Protein AF-A0A667XN47-F1 (afdb_monomer)

Mean predicted aligned error: 13.84 Å

pLDDT: mean 73.99, std 23.42, range [23.05, 98.19]

Foldseek 3Di:
DDDDDDDDDDDDDDPPPPPPPDDQPPQLPDKDWPDFFDKDWDQPPVVRWIKIKGAFTWIWGPPVHDTDIATADKMWIATPPVRDIDIDGGDDDPSDDDPPDD

Radius of gyration: 20.98 Å; Cα contacts (8 Å, |Δi|>4): 144; chains: 1; bounding box: 43×36×62 Å

Sequence (102 aa):
MWEETWGSGAPTHLITSCEPTAPPPLKEQYTKTMFSHLVSVLCLLEHDEEYVFTLPCAYARSILTVPWVELGGKVSINCAKSGYSATVTFHTKPFYGGKVHR

InterPro domains:
  IPR000648 Oxysterol-binding protein [PF01237] (41-99)
  IPR000648 Oxysterol-binding protein [PTHR10972] (42-101)
  IPR037239 Oxysterol-binding protein superfamily [SSF144000] (41-101)

Solvent-accessible surface area (backbone atoms only — not comparable to full-atom values): 6739 Å² total; per-residue (Å²): 137,86,84,88,80,94,77,87,78,88,87,81,95,74,87,76,76,80,69,80,84,70,81,69,59,78,74,70,63,43,66,42,79,75,47,65,86,44,74,48,77,48,74,44,70,96,74,74,38,53,33,44,28,45,51,57,30,31,29,35,33,31,71,91,68,78,65,47,80,46,50,23,47,75,24,48,39,38,24,81,85,82,63,50,71,51,76,49,75,39,75,60,82,68,98,69,90,70,83,81,85,127

Structure (mmCIF, N/CA/C/O backbone):
data_AF-A0A667XN47-F1
#
_entry.id   AF-A0A667XN47-F1
#
loop_
_atom_site.group_PDB
_atom_site.id
_atom_site.type_symbol
_atom_site.label_atom_id
_atom_site.label_alt_id
_atom_site.label_comp_id
_atom_site.label_asym_id
_atom_site.label_entity_id
_atom_site.label_seq_id
_atom_site.pdbx_PDB_ins_code
_atom_site.Cartn_x
_atom_site.Cartn_y
_atom_site.Cartn_z
_atom_site.occupancy
_atom_site.B_iso_or_equiv
_atom_site.auth_seq_id
_atom_site.auth_comp_id
_atom_site.auth_asym_id
_atom_site.auth_atom_id
_atom_site.pdbx_PDB_model_num
ATOM 1 N N . MET A 1 1 ? -8.458 26.037 -16.267 1.00 34.00 1 MET A N 1
ATOM 2 C CA . MET A 1 1 ? -9.819 26.571 -16.414 1.00 34.00 1 MET A CA 1
ATOM 3 C C . MET A 1 1 ? -10.553 25.582 -17.285 1.00 34.00 1 MET A C 1
ATOM 5 O O . MET A 1 1 ? -10.324 25.540 -18.484 1.00 34.00 1 MET A O 1
ATOM 9 N N . TRP A 1 2 ? -11.222 24.641 -16.635 1.00 28.16 2 TRP A N 1
ATOM 10 C CA . TRP A 1 2 ? -12.202 23.788 -17.283 1.00 28.16 2 TRP A CA 1
ATOM 11 C C . TRP A 1 2 ? -13.510 24.579 -17.265 1.00 28.16 2 TRP A C 1
ATOM 13 O O . TRP A 1 2 ? -13.794 25.227 -16.261 1.00 28.16 2 TRP A O 1
ATOM 23 N N . GLU A 1 3 ? -14.265 24.546 -18.353 1.00 23.05 3 GLU A N 1
ATOM 24 C CA . GLU A 1 3 ? -15.706 24.758 -18.298 1.00 23.05 3 GLU A CA 1
ATOM 25 C C . GLU A 1 3 ? -16.381 23.638 -19.084 1.00 23.05 3 GLU A C 1
ATOM 27 O O . GLU A 1 3 ? -15.862 23.125 -20.078 1.00 23.05 3 GLU A O 1
ATOM 32 N N . GLU A 1 4 ? -17.483 23.204 -18.495 1.00 40.50 4 GLU A N 1
ATOM 33 C CA . GLU A 1 4 ? -18.235 21.984 -18.729 1.00 40.50 4 GLU A CA 1
ATOM 34 C C . GLU A 1 4 ? -19.212 22.137 -19.901 1.00 40.50 4 GLU A C 1
ATOM 36 O O . GLU A 1 4 ? -19.611 23.240 -20.261 1.00 40.50 4 GLU A O 1
ATOM 41 N N . THR A 1 5 ? -19.692 21.024 -20.452 1.00 30.75 5 THR A N 1
ATOM 42 C CA . THR A 1 5 ? -21.092 20.579 -20.278 1.00 30.75 5 THR A CA 1
ATOM 43 C C . THR A 1 5 ? -21.353 19.353 -21.152 1.00 30.75 5 THR A C 1
ATOM 45 O O . THR A 1 5 ? -20.983 19.289 -22.321 1.00 30.75 5 THR A O 1
ATOM 48 N N . TRP A 1 6 ? -21.988 18.342 -20.560 1.00 41.03 6 TRP A N 1
ATOM 49 C CA . TRP A 1 6 ? -22.513 17.191 -21.285 1.00 41.03 6 TRP A CA 1
ATOM 50 C C . TRP A 1 6 ? -23.760 17.616 -22.065 1.00 41.03 6 TRP A C 1
ATOM 52 O O . TRP A 1 6 ? -24.709 18.123 -21.473 1.00 41.03 6 TRP A O 1
ATOM 62 N 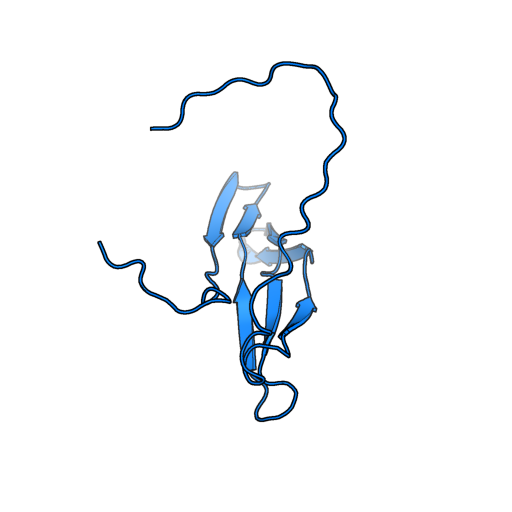N . GLY A 1 7 ? -23.780 17.378 -23.375 1.00 30.20 7 GLY A N 1
ATOM 63 C CA . GLY A 1 7 ? -24.916 17.701 -24.235 1.00 30.20 7 GLY A CA 1
ATOM 64 C C . GLY A 1 7 ? -24.997 16.763 -25.432 1.00 30.20 7 GLY A C 1
ATOM 65 O O . GLY A 1 7 ? -24.346 16.987 -26.440 1.00 30.20 7 GLY A O 1
ATOM 66 N N . SER A 1 8 ? -25.771 15.692 -25.251 1.00 44.28 8 SER A N 1
ATOM 67 C CA . SER A 1 8 ? -26.464 14.847 -26.238 1.00 44.28 8 SER A CA 1
ATOM 68 C C . SER A 1 8 ? -26.191 15.035 -27.742 1.00 44.28 8 SER A C 1
ATOM 70 O O . SER A 1 8 ? -26.474 16.089 -28.304 1.00 44.28 8 SER A O 1
ATOM 72 N N . GLY A 1 9 ? -25.905 13.914 -28.415 1.00 37.88 9 GLY A N 1
ATOM 73 C CA . GLY A 1 9 ? -26.290 13.701 -29.816 1.00 37.88 9 GLY A CA 1
ATOM 74 C C . GLY A 1 9 ? -25.139 13.341 -30.753 1.00 37.88 9 GLY A C 1
ATOM 75 O O . GLY A 1 9 ? -24.412 14.211 -31.213 1.00 37.88 9 GLY A O 1
ATOM 76 N N . ALA A 1 10 ? -25.017 12.051 -31.089 1.00 42.94 10 ALA A N 1
ATOM 77 C CA . ALA A 1 10 ? -24.326 11.586 -32.303 1.00 42.94 10 ALA A CA 1
ATOM 78 C C . ALA A 1 10 ? -24.886 12.333 -33.540 1.00 42.94 10 ALA A C 1
ATOM 80 O O . ALA A 1 10 ? -26.080 12.645 -33.501 1.00 42.94 10 ALA A O 1
ATOM 81 N N . PRO A 1 11 ? -24.138 12.598 -34.640 1.00 53.34 11 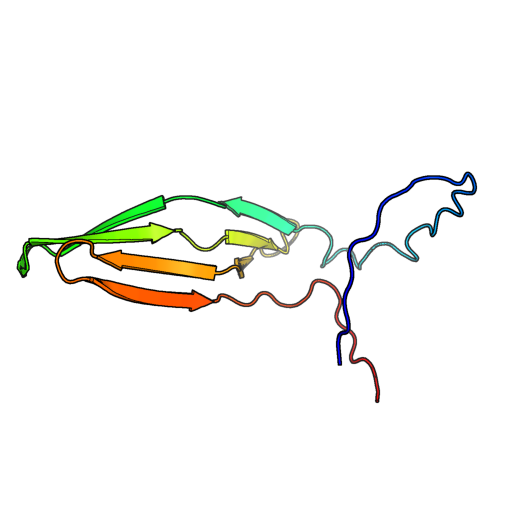PRO A N 1
ATOM 82 C CA . PRO A 1 11 ? -23.276 11.635 -35.354 1.00 53.34 11 PRO A CA 1
ATOM 83 C C . PRO A 1 11 ? -22.006 12.253 -36.005 1.00 53.34 11 PRO A C 1
ATOM 85 O O . PRO A 1 11 ? -21.841 13.464 -36.003 1.00 53.34 11 PRO A O 1
ATOM 88 N N . THR A 1 12 ? -21.119 11.444 -36.609 1.00 38.84 12 THR A N 1
ATOM 89 C CA . THR A 1 12 ? -20.538 11.669 -37.965 1.00 38.84 12 THR A CA 1
ATOM 90 C C . THR A 1 12 ? -19.432 10.662 -38.306 1.00 38.84 12 THR A C 1
ATOM 92 O O . THR A 1 12 ? -18.482 10.446 -37.559 1.00 38.84 12 THR A O 1
ATOM 95 N N . HIS A 1 13 ? -19.563 10.059 -39.489 1.00 48.47 13 HIS A N 1
ATOM 96 C CA . HIS A 1 13 ? -18.480 9.403 -40.211 1.00 48.47 13 HIS A CA 1
ATOM 97 C C . HIS A 1 13 ? -17.379 10.422 -40.540 1.00 48.47 13 HIS A C 1
ATOM 99 O O . HIS A 1 13 ? -17.658 11.405 -41.218 1.00 48.47 13 HIS A O 1
ATOM 105 N N . LEU A 1 14 ? -16.155 10.144 -40.086 1.00 42.06 14 LEU A N 1
ATOM 106 C CA . LEU A 1 14 ? -14.868 10.252 -40.793 1.00 42.06 14 LEU A CA 1
ATOM 107 C C . LEU A 1 14 ? -13.785 9.875 -39.773 1.00 42.06 14 LEU A C 1
ATOM 109 O O . LEU A 1 14 ? -13.278 10.705 -39.023 1.00 42.06 14 LEU A O 1
ATOM 113 N N . ILE A 1 15 ? -13.476 8.579 -39.700 1.00 38.81 15 ILE A N 1
ATOM 114 C CA . ILE A 1 15 ? -12.361 8.074 -38.897 1.00 38.81 15 ILE A CA 1
ATOM 115 C C . ILE A 1 15 ? -11.082 8.433 -39.657 1.00 38.81 15 ILE A C 1
ATOM 117 O O . ILE A 1 15 ? -10.602 7.657 -40.478 1.00 38.81 15 ILE A O 1
ATOM 121 N N . THR A 1 16 ? -10.529 9.618 -39.400 1.00 38.59 16 THR A N 1
ATOM 122 C CA . THR A 1 16 ? -9.085 9.806 -39.555 1.00 38.59 16 THR A CA 1
ATOM 123 C C . THR A 1 16 ? -8.453 9.051 -38.400 1.00 38.59 16 THR A C 1
ATOM 125 O O . THR A 1 16 ? -8.456 9.508 -37.256 1.00 38.59 16 THR A O 1
ATOM 128 N N . SER A 1 17 ? -7.971 7.846 -38.685 1.00 38.06 17 SER A N 1
ATOM 129 C CA . SER A 1 17 ? -7.094 7.117 -37.785 1.00 38.06 17 SER A CA 1
ATOM 130 C C . SER A 1 17 ? -5.833 7.954 -37.580 1.00 38.06 17 SER A C 1
ATOM 132 O O . SER A 1 17 ? -4.953 7.983 -38.439 1.00 38.06 17 SER A O 1
ATOM 134 N N . CYS A 1 18 ? -5.736 8.651 -36.447 1.00 34.94 18 CYS A N 1
ATOM 135 C CA . CYS A 1 18 ? -4.434 9.016 -35.904 1.00 34.94 18 CYS A CA 1
ATOM 136 C C . CYS A 1 18 ? -3.755 7.708 -35.499 1.00 34.94 18 CYS A C 1
ATOM 138 O O . CYS A 1 18 ? -3.945 7.200 -34.395 1.00 34.94 18 CYS A O 1
ATOM 140 N N . GLU A 1 19 ? -3.029 7.123 -36.445 1.00 42.53 19 GLU A N 1
ATOM 141 C CA . GLU A 1 19 ? -2.123 6.019 -36.184 1.00 42.53 19 GLU A CA 1
ATOM 142 C C . GLU A 1 19 ? -1.069 6.508 -35.174 1.00 42.53 19 GLU A C 1
ATOM 144 O O . GLU A 1 19 ? -0.516 7.598 -35.355 1.00 42.53 19 GLU A O 1
ATOM 149 N N . PRO A 1 20 ? -0.823 5.787 -34.067 1.00 43.94 20 PRO A N 1
ATOM 150 C CA . PRO A 1 20 ? 0.106 6.258 -33.056 1.00 43.94 20 PRO A CA 1
ATOM 151 C C . PRO A 1 20 ? 1.527 6.256 -33.625 1.00 43.94 20 PRO A C 1
ATOM 153 O O . PRO A 1 20 ? 2.109 5.212 -33.918 1.00 43.94 20 PRO A O 1
ATOM 156 N N . THR A 1 21 ? 2.076 7.459 -33.782 1.00 49.88 21 THR A N 1
ATOM 157 C CA . THR A 1 21 ? 3.447 7.722 -34.211 1.00 49.88 21 THR A CA 1
ATOM 158 C C . THR A 1 21 ? 4.441 7.045 -33.264 1.00 49.88 21 THR A C 1
ATOM 160 O O . THR A 1 21 ? 4.659 7.507 -32.148 1.00 49.88 21 THR A O 1
ATOM 163 N N . ALA A 1 22 ? 5.069 5.987 -33.778 1.00 47.81 22 ALA A N 1
ATOM 164 C CA . ALA A 1 22 ? 6.179 5.209 -33.228 1.00 47.81 22 ALA A CA 1
ATOM 165 C C . ALA A 1 22 ? 5.887 4.327 -31.986 1.00 47.81 22 ALA A C 1
ATOM 167 O O . ALA A 1 22 ? 5.351 4.792 -30.980 1.00 47.81 22 ALA A O 1
ATOM 168 N N . PRO A 1 23 ? 6.309 3.044 -32.004 1.00 50.97 23 PRO A N 1
ATOM 169 C CA . PRO A 1 23 ? 6.283 2.205 -30.812 1.00 50.97 23 PRO A CA 1
ATOM 170 C C . PRO A 1 23 ? 7.243 2.766 -29.743 1.00 50.97 23 PRO A C 1
ATOM 172 O O . PRO A 1 23 ? 8.354 3.184 -30.087 1.00 50.97 23 PRO A O 1
ATOM 175 N N . PRO A 1 24 ? 6.863 2.760 -28.449 1.00 54.25 24 PRO A N 1
ATOM 176 C CA . PRO A 1 24 ? 7.759 3.175 -27.374 1.00 54.25 24 PRO A CA 1
ATOM 177 C C . PRO A 1 24 ? 9.032 2.306 -27.374 1.00 54.25 24 PRO A C 1
ATOM 179 O O . PRO A 1 24 ? 8.978 1.143 -27.788 1.00 54.25 24 PRO A O 1
ATOM 182 N N . PRO A 1 25 ? 10.190 2.836 -26.936 1.00 57.59 25 PRO A N 1
ATOM 183 C CA . PRO A 1 25 ? 11.456 2.105 -26.968 1.00 57.59 25 PRO A CA 1
ATOM 184 C C . PRO A 1 25 ? 11.324 0.756 -26.247 1.00 57.59 25 PRO A C 1
ATOM 186 O O . PRO A 1 25 ? 10.677 0.671 -25.211 1.00 57.59 25 PRO A O 1
ATOM 189 N N . LEU A 1 26 ? 11.974 -0.300 -26.751 1.00 53.81 26 LEU A N 1
ATOM 190 C CA . LEU A 1 26 ? 11.841 -1.695 -26.273 1.00 53.81 26 LEU A CA 1
ATOM 191 C C . LEU A 1 26 ? 11.987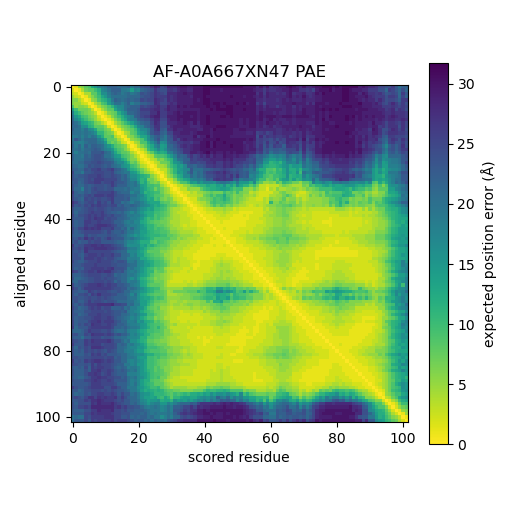 -1.883 -24.744 1.00 53.81 26 LEU A C 1
ATOM 193 O O . LEU A 1 26 ? 11.454 -2.836 -24.182 1.00 53.81 26 LEU A O 1
ATOM 197 N N . LYS A 1 27 ? 12.674 -0.964 -24.049 1.00 50.84 27 LYS A N 1
ATOM 198 C CA . LYS A 1 27 ? 12.811 -0.940 -22.576 1.00 50.84 27 LYS A CA 1
ATOM 199 C C . LYS A 1 27 ? 11.503 -0.598 -21.846 1.00 50.84 27 LYS A C 1
ATOM 201 O O . LYS A 1 27 ? 11.326 -0.939 -20.683 1.00 50.84 27 LYS A O 1
ATOM 206 N N . GLU A 1 28 ? 10.602 0.084 -22.533 1.00 55.47 28 GLU A N 1
ATOM 207 C CA . GLU A 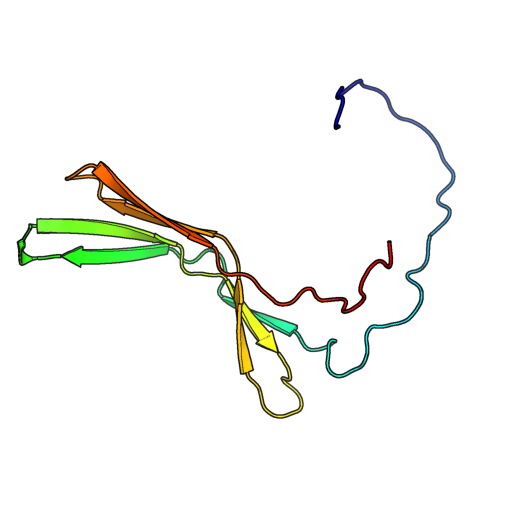1 28 ? 9.342 0.634 -22.044 1.00 55.47 28 GLU A CA 1
ATOM 208 C C . GLU A 1 28 ? 8.141 -0.250 -22.422 1.00 55.47 28 GLU A C 1
ATOM 210 O O . GLU A 1 28 ? 7.075 -0.124 -21.821 1.00 55.47 28 GLU A O 1
ATOM 215 N N . GLN A 1 29 ? 8.332 -1.182 -23.367 1.00 52.09 29 GLN A N 1
ATOM 216 C CA . GLN A 1 29 ? 7.276 -2.023 -23.942 1.00 52.09 29 GLN A CA 1
ATOM 217 C C . GLN A 1 29 ? 6.860 -3.223 -23.093 1.00 52.09 29 GLN A C 1
ATOM 219 O O . GLN A 1 29 ? 5.752 -3.723 -23.261 1.00 52.09 29 GLN A O 1
ATOM 224 N N . TYR A 1 30 ? 7.687 -3.680 -22.156 1.00 61.59 30 TYR A N 1
ATOM 225 C CA . TYR A 1 30 ? 7.360 -4.870 -21.376 1.00 61.59 30 TYR A CA 1
ATOM 226 C C . TYR A 1 30 ? 6.947 -4.498 -19.960 1.00 61.59 30 TYR A C 1
ATOM 228 O O . TYR A 1 30 ? 7.698 -4.690 -19.003 1.00 61.59 30 TYR A O 1
ATOM 236 N N . THR A 1 31 ? 5.744 -3.930 -19.858 1.00 68.69 31 THR A N 1
ATOM 237 C CA . THR A 1 31 ? 5.061 -3.723 -18.580 1.00 68.69 31 THR A CA 1
ATOM 238 C C . THR A 1 31 ? 3.969 -4.767 -18.431 1.00 68.69 31 THR A C 1
ATOM 240 O O . THR A 1 31 ? 3.074 -4.827 -19.270 1.00 68.69 31 THR A O 1
ATOM 243 N N . LYS A 1 32 ? 4.014 -5.582 -17.378 1.00 79.56 32 LYS A N 1
ATOM 244 C CA . LYS A 1 32 ? 2.945 -6.537 -17.062 1.00 79.56 32 LYS A CA 1
ATOM 245 C C . LYS A 1 32 ? 2.380 -6.224 -15.685 1.00 79.56 32 LYS A C 1
ATOM 247 O O . LYS A 1 32 ? 3.119 -6.229 -14.704 1.00 79.56 32 LYS A O 1
ATOM 252 N N . THR A 1 33 ? 1.078 -5.972 -15.599 1.00 79.69 33 THR A N 1
ATOM 253 C CA . THR A 1 33 ? 0.392 -5.876 -14.305 1.00 79.69 33 THR A CA 1
ATOM 254 C C . THR A 1 33 ? 0.462 -7.231 -13.609 1.00 79.69 33 THR A C 1
ATOM 256 O O . THR A 1 33 ? 0.040 -8.242 -14.169 1.00 79.69 33 THR A O 1
ATOM 259 N N . MET A 1 34 ? 1.037 -7.254 -12.409 1.00 81.94 34 MET A N 1
ATOM 260 C CA . MET A 1 34 ? 1.171 -8.464 -11.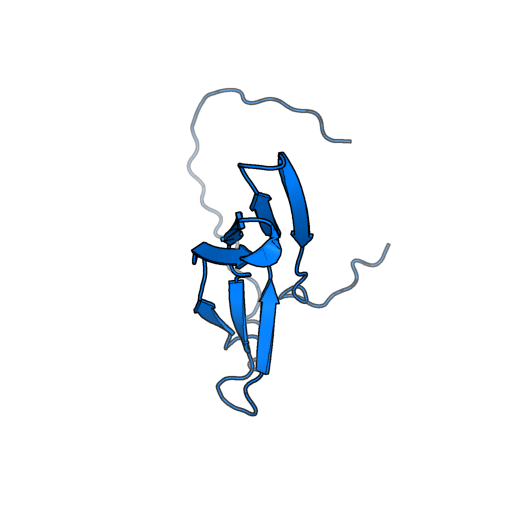596 1.00 81.94 34 MET A CA 1
ATOM 261 C C . MET A 1 34 ? -0.032 -8.656 -10.680 1.00 81.94 34 MET A C 1
ATOM 263 O O . MET A 1 34 ? -0.505 -9.774 -10.517 1.00 81.94 34 MET A O 1
ATOM 267 N N . PHE A 1 35 ? -0.541 -7.566 -10.111 1.00 83.25 35 PHE A N 1
ATOM 268 C CA . PHE A 1 35 ? -1.760 -7.559 -9.313 1.00 83.25 35 PHE A CA 1
ATOM 269 C C . PHE A 1 35 ? -2.421 -6.184 -9.376 1.00 83.25 35 PHE A C 1
ATOM 271 O O . PHE A 1 35 ? -1.744 -5.156 -9.453 1.00 83.25 35 PHE A O 1
ATOM 278 N N . SER A 1 36 ? -3.751 -6.176 -9.367 1.00 85.19 36 SER A N 1
ATOM 279 C CA . SER A 1 36 ? -4.585 -4.978 -9.278 1.00 85.19 36 SER A CA 1
ATOM 280 C C . SER A 1 36 ? -5.894 -5.329 -8.568 1.00 85.19 36 SER A C 1
ATOM 282 O O . SER A 1 36 ? -6.343 -6.472 -8.636 1.00 85.19 36 SER A O 1
ATOM 284 N N . HIS A 1 37 ? -6.493 -4.351 -7.881 1.00 82.38 37 HIS A N 1
ATOM 285 C CA . HIS A 1 37 ? -7.815 -4.469 -7.238 1.00 82.38 37 HIS A CA 1
ATOM 286 C C . HIS A 1 37 ? -7.935 -5.527 -6.128 1.00 82.38 37 HIS A C 1
ATOM 288 O O . HIS A 1 37 ? -9.041 -5.923 -5.767 1.00 82.38 37 HIS A O 1
ATOM 294 N N . LEU A 1 38 ? -6.816 -5.980 -5.561 1.00 92.44 38 LEU A N 1
ATOM 295 C CA . LEU A 1 38 ? -6.846 -6.861 -4.398 1.00 92.44 38 LEU A CA 1
ATOM 296 C C . LEU A 1 38 ? -7.255 -6.072 -3.155 1.00 92.44 38 LEU A C 1
ATOM 298 O O . LEU A 1 38 ? -6.817 -4.938 -2.965 1.00 92.44 38 LEU A O 1
ATOM 302 N N . VAL A 1 39 ? -8.063 -6.699 -2.306 1.00 95.69 39 VAL A N 1
ATOM 303 C CA . VAL A 1 39 ? -8.459 -6.178 -0.995 1.00 95.69 39 VAL A CA 1
ATOM 304 C C . VAL A 1 39 ? -7.809 -7.039 0.078 1.00 95.69 39 VAL A C 1
ATOM 306 O O . VAL A 1 39 ? -7.740 -8.261 -0.052 1.00 95.69 39 VAL A O 1
ATOM 309 N N . SER A 1 40 ? -7.325 -6.395 1.129 1.00 96.00 40 SER A N 1
ATOM 310 C CA . SER A 1 40 ? -6.689 -7.021 2.280 1.00 96.00 40 SER A CA 1
ATOM 311 C C . SER A 1 40 ? -7.240 -6.454 3.580 1.00 96.00 40 SER A C 1
ATOM 313 O O . SER A 1 40 ? -7.761 -5.338 3.625 1.00 96.00 40 SER A O 1
ATOM 315 N N . VAL A 1 41 ? -7.093 -7.246 4.638 1.00 97.12 41 VAL A N 1
ATOM 316 C CA . VAL A 1 41 ? -7.566 -6.938 5.984 1.00 97.12 41 VAL A CA 1
ATOM 317 C C . VAL A 1 41 ? -6.399 -7.078 6.957 1.00 97.12 41 VAL A C 1
ATOM 319 O O . VAL A 1 41 ? -5.687 -8.083 6.926 1.00 97.12 41 VAL A O 1
AT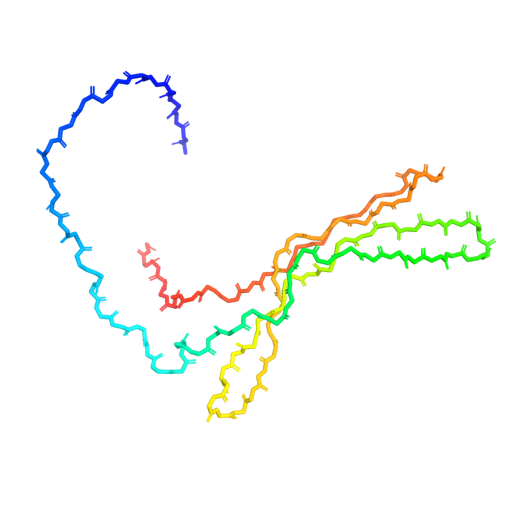OM 322 N N . LEU A 1 42 ? -6.188 -6.069 7.802 1.00 97.00 42 LEU A N 1
ATOM 323 C CA . LEU A 1 42 ? -5.219 -6.086 8.898 1.00 97.00 42 LEU A CA 1
ATOM 324 C C . LEU A 1 42 ? -5.962 -5.987 10.230 1.00 97.00 42 LEU A C 1
ATOM 326 O O . LEU A 1 42 ? -6.640 -4.994 10.487 1.00 97.00 42 LEU A O 1
ATOM 330 N N . CYS A 1 43 ? -5.783 -6.987 11.089 1.00 97.50 43 CYS A N 1
ATOM 331 C CA . CYS A 1 43 ? -6.365 -7.003 12.427 1.00 97.50 43 CYS A CA 1
ATOM 332 C C . CYS A 1 43 ? -5.346 -6.491 13.450 1.00 97.50 43 CYS A C 1
ATOM 334 O O . CYS A 1 43 ? -4.308 -7.120 13.674 1.00 97.50 43 CYS A O 1
ATOM 336 N N . LEU A 1 44 ? -5.653 -5.369 14.097 1.00 96.94 44 LEU A N 1
ATOM 337 C CA . LEU A 1 44 ? -4.875 -4.819 15.201 1.00 96.94 44 LEU A CA 1
ATOM 338 C C . LEU A 1 44 ? -5.482 -5.298 16.524 1.00 96.94 44 LEU A C 1
ATOM 340 O O . LEU A 1 44 ? -6.343 -4.647 17.113 1.00 96.94 44 LEU A O 1
ATOM 344 N N . LEU A 1 45 ? -5.027 -6.469 16.972 1.00 97.19 45 LEU A N 1
ATOM 345 C CA . LEU A 1 45 ? -5.640 -7.211 18.080 1.00 97.19 45 LEU A CA 1
ATOM 346 C C . LEU A 1 45 ? -5.650 -6.448 19.411 1.00 97.19 45 LEU A C 1
ATOM 348 O O . LEU A 1 45 ? -6.601 -6.576 20.170 1.00 97.19 45 LEU A O 1
ATOM 352 N N . GLU A 1 46 ? -4.633 -5.628 19.681 1.00 97.44 46 GLU A N 1
ATOM 353 C CA . GLU A 1 46 ? -4.531 -4.845 20.923 1.00 97.44 46 GLU A CA 1
ATOM 354 C C . GLU A 1 46 ? -5.703 -3.868 21.112 1.00 97.44 46 GLU A C 1
ATOM 356 O O . GLU A 1 46 ? -6.140 -3.631 22.235 1.00 97.44 46 GLU A O 1
ATOM 361 N N . HIS A 1 47 ? -6.249 -3.352 20.009 1.00 95.94 47 HIS A N 1
ATOM 362 C CA . HIS A 1 47 ? -7.378 -2.420 20.009 1.00 95.94 47 HIS A CA 1
ATOM 363 C C . HIS A 1 47 ? -8.671 -3.073 19.503 1.00 95.94 47 HIS A C 1
ATOM 365 O O . HIS A 1 47 ? -9.717 -2.418 19.432 1.00 95.94 47 HIS A O 1
ATOM 371 N N . ASP A 1 48 ? -8.613 -4.366 19.160 1.00 96.88 48 ASP A N 1
ATOM 372 C CA . ASP A 1 48 ? -9.700 -5.095 18.508 1.00 96.88 48 ASP A CA 1
ATOM 373 C C . ASP A 1 48 ? -10.222 -4.306 17.284 1.00 96.88 48 ASP A C 1
ATOM 375 O O . ASP A 1 48 ? -11.411 -4.037 17.130 1.00 96.88 48 ASP A O 1
ATOM 379 N N . GLU A 1 49 ? -9.291 -3.814 16.461 1.00 98.00 49 GLU A N 1
ATOM 380 C CA . GLU A 1 49 ? -9.588 -3.034 15.258 1.00 98.00 49 GLU A CA 1
ATOM 381 C C . GLU A 1 49 ? -9.309 -3.837 13.991 1.00 98.00 49 GLU A C 1
ATOM 383 O O . GLU A 1 49 ? -8.343 -4.598 13.909 1.00 98.00 49 GLU A O 1
ATOM 388 N N . GLU A 1 50 ? -10.128 -3.601 12.970 1.00 98.12 50 GLU A N 1
ATOM 389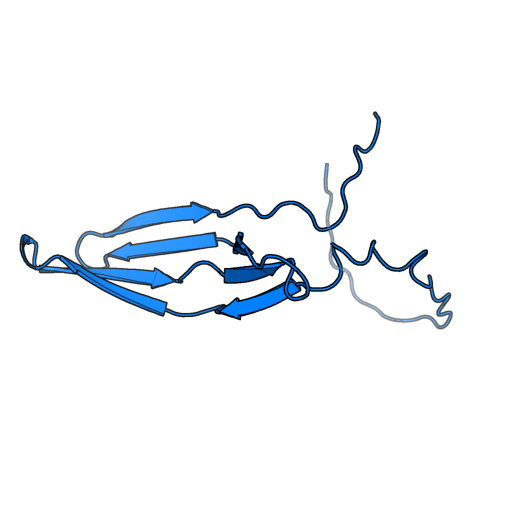 C CA . GLU A 1 50 ? -9.969 -4.182 11.644 1.00 98.12 50 GLU A CA 1
ATOM 390 C C . GLU A 1 50 ? -9.801 -3.070 10.610 1.00 98.12 50 GLU A C 1
ATOM 392 O O . GLU A 1 50 ? -10.654 -2.188 10.481 1.00 98.12 50 GLU A O 1
ATOM 397 N N . TYR A 1 51 ? -8.700 -3.130 9.864 1.00 98.19 51 TYR A N 1
ATOM 398 C CA . TYR A 1 51 ? -8.383 -2.194 8.796 1.00 98.19 51 TYR A CA 1
ATOM 399 C C . TYR A 1 51 ? -8.536 -2.875 7.443 1.00 98.19 51 TYR A C 1
ATOM 401 O O . TYR A 1 51 ? -7.766 -3.775 7.102 1.00 98.19 51 TYR A O 1
ATOM 409 N N . VAL A 1 52 ? -9.494 -2.403 6.651 1.00 97.62 52 VAL A N 1
ATOM 410 C CA . VAL A 1 52 ? -9.710 -2.847 5.271 1.00 97.62 52 VAL A CA 1
ATOM 411 C C . VAL A 1 52 ? -8.989 -1.891 4.334 1.00 97.62 52 VAL A C 1
ATOM 413 O O . VAL A 1 52 ? -9.148 -0.671 4.434 1.00 97.62 52 VAL A O 1
ATOM 416 N N . PHE A 1 53 ? -8.193 -2.434 3.417 1.00 96.38 53 PHE A N 1
ATOM 417 C CA . PHE A 1 53 ? -7.489 -1.632 2.425 1.00 96.38 53 PHE A CA 1
ATOM 418 C C . PHE A 1 53 ? -7.300 -2.358 1.102 1.00 96.38 53 PHE A C 1
ATOM 420 O O . PHE A 1 53 ? -7.227 -3.582 1.037 1.00 96.38 53 PHE A O 1
ATOM 427 N N . THR A 1 54 ? -7.211 -1.587 0.023 1.00 93.19 54 THR A N 1
ATOM 428 C CA . THR A 1 54 ? -6.830 -2.105 -1.295 1.00 93.19 54 THR A CA 1
ATOM 429 C C . THR A 1 54 ? -5.313 -2.192 -1.411 1.00 93.19 54 THR A C 1
ATOM 431 O O . THR A 1 54 ? -4.613 -1.288 -0.962 1.00 93.19 54 THR A O 1
ATOM 434 N N . LEU A 1 55 ? -4.780 -3.205 -2.086 1.00 94.00 55 LEU A N 1
ATOM 435 C CA . LEU A 1 55 ? -3.361 -3.221 -2.438 1.00 94.00 55 LEU A CA 1
ATOM 436 C C . LEU A 1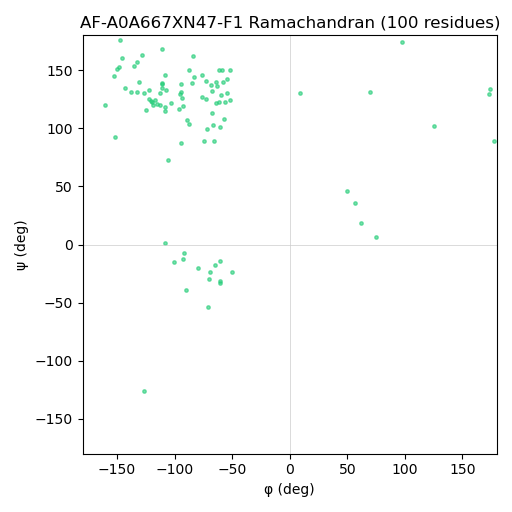 55 ? -3.090 -2.273 -3.616 1.00 94.00 55 LEU A C 1
ATOM 438 O O . LEU A 1 55 ? -3.934 -2.151 -4.511 1.00 94.00 55 LEU A O 1
ATOM 442 N N . PRO A 1 56 ? -1.918 -1.613 -3.657 1.00 93.94 56 PRO A N 1
ATOM 443 C CA . PRO A 1 56 ? -1.531 -0.836 -4.826 1.00 93.94 56 PRO A CA 1
ATOM 444 C C . PRO A 1 56 ? -1.417 -1.751 -6.048 1.00 93.94 56 PRO A C 1
ATOM 446 O O . PRO A 1 56 ? -1.071 -2.928 -5.931 1.00 93.94 56 PRO A O 1
ATOM 449 N N . CYS A 1 57 ? -1.669 -1.213 -7.238 1.00 92.56 57 CYS A N 1
ATOM 450 C CA . CYS A 1 57 ? -1.394 -1.943 -8.467 1.00 92.56 57 CYS A CA 1
ATOM 451 C C . CYS A 1 57 ? 0.119 -2.106 -8.616 1.00 92.56 57 CYS A C 1
ATOM 453 O O . CYS A 1 57 ? 0.853 -1.123 -8.512 1.00 92.56 57 CYS A O 1
ATOM 455 N N . ALA A 1 58 ? 0.584 -3.316 -8.907 1.00 91.25 58 ALA A N 1
ATOM 456 C CA . ALA A 1 58 ? 1.994 -3.553 -9.186 1.00 91.25 58 ALA A CA 1
ATOM 457 C C . ALA A 1 58 ? 2.223 -3.902 -10.646 1.00 91.25 58 ALA A C 1
ATOM 459 O O . ALA A 1 58 ? 1.547 -4.758 -11.226 1.00 91.25 58 ALA A O 1
ATOM 460 N N . TYR A 1 59 ? 3.236 -3.270 -11.216 1.00 88.56 59 TYR A N 1
ATOM 461 C CA . TYR A 1 59 ? 3.639 -3.419 -12.599 1.00 88.56 59 TYR A CA 1
ATOM 462 C C . TYR A 1 59 ? 5.069 -3.952 -12.637 1.00 88.56 59 TYR A C 1
ATOM 464 O O . TYR A 1 59 ? 5.990 -3.322 -1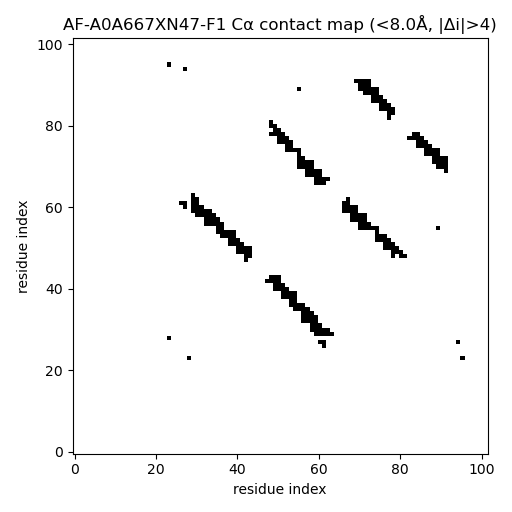2.121 1.00 88.56 59 TYR A O 1
ATOM 472 N N . ALA A 1 60 ? 5.268 -5.117 -13.248 1.00 87.50 60 ALA A N 1
ATOM 473 C CA . ALA A 1 60 ? 6.600 -5.583 -13.602 1.00 87.50 60 ALA A CA 1
ATOM 474 C C . ALA A 1 60 ? 7.066 -4.813 -14.834 1.00 87.50 60 ALA A C 1
ATOM 476 O O . ALA A 1 60 ? 6.359 -4.807 -15.842 1.00 87.50 60 ALA A O 1
ATOM 477 N N . ARG A 1 61 ? 8.241 -4.193 -14.773 1.00 84.56 61 ARG A N 1
ATOM 478 C CA . ARG A 1 61 ? 8.912 -3.597 -15.939 1.00 84.56 61 ARG A CA 1
ATOM 479 C C . ARG A 1 61 ? 10.152 -4.422 -16.262 1.00 84.56 61 ARG A C 1
ATOM 481 O O . ARG A 1 61 ? 10.587 -5.232 -15.444 1.00 84.56 61 ARG A O 1
ATOM 488 N N . SER A 1 62 ? 10.747 -4.179 -17.428 1.00 81.00 62 SER A N 1
ATOM 489 C CA . SER A 1 62 ? 12.032 -4.783 -17.801 1.00 81.00 62 SER A CA 1
ATOM 490 C C . SER A 1 62 ? 12.013 -6.320 -17.753 1.00 81.00 62 SER A C 1
ATOM 492 O O . SER A 1 62 ? 13.010 -6.942 -17.402 1.00 81.00 62 SER A O 1
ATOM 494 N N . ILE A 1 63 ? 10.885 -6.955 -18.121 1.00 71.88 63 ILE A N 1
ATOM 495 C CA . ILE A 1 63 ? 10.711 -8.419 -17.983 1.00 71.88 63 ILE A CA 1
ATOM 496 C C . ILE A 1 63 ? 11.665 -9.240 -18.866 1.00 71.88 63 ILE A C 1
ATOM 498 O O . ILE A 1 63 ? 11.833 -10.431 -18.637 1.00 71.88 63 ILE A O 1
ATOM 502 N N . LEU A 1 64 ? 12.257 -8.616 -19.887 1.00 77.25 64 LEU A N 1
ATOM 503 C CA . LEU A 1 64 ? 13.264 -9.233 -20.754 1.00 77.25 64 LEU A CA 1
ATOM 504 C C . LEU A 1 64 ? 14.703 -9.005 -20.265 1.00 77.25 64 LEU A C 1
ATOM 506 O O . LEU A 1 64 ? 15.636 -9.537 -20.859 1.00 77.25 64 LEU A O 1
ATOM 510 N N . THR A 1 65 ? 14.903 -8.178 -19.236 1.00 79.81 65 THR A N 1
ATOM 511 C CA . THR A 1 65 ? 16.222 -7.853 -18.680 1.00 79.81 65 THR A CA 1
ATOM 512 C C . THR A 1 65 ? 16.225 -8.104 -17.170 1.00 79.81 65 THR A C 1
ATOM 514 O O . THR A 1 65 ? 15.914 -9.212 -16.746 1.00 79.81 65 THR A O 1
ATOM 517 N N . VAL A 1 66 ? 16.597 -7.118 -16.348 1.00 83.31 66 VAL A N 1
ATOM 518 C CA . VAL A 1 66 ? 16.503 -7.214 -14.888 1.00 83.31 66 VAL A CA 1
ATOM 519 C C . VAL A 1 66 ? 15.113 -6.718 -14.492 1.00 83.31 66 VAL A C 1
ATOM 521 O O . VAL A 1 66 ? 14.866 -5.511 -14.594 1.00 83.31 66 VAL A O 1
ATOM 524 N N . PRO A 1 67 ? 14.192 -7.608 -14.081 1.00 84.31 67 PRO A N 1
ATOM 525 C CA . PRO A 1 67 ? 12.838 -7.201 -13.755 1.00 84.31 67 PRO A CA 1
ATOM 526 C C . PRO A 1 67 ? 12.836 -6.349 -12.484 1.00 84.31 67 PRO A C 1
ATOM 528 O O . PRO A 1 67 ? 13.489 -6.684 -11.495 1.00 84.31 67 PRO A O 1
ATOM 531 N N . TRP A 1 68 ? 12.062 -5.267 -12.494 1.00 84.38 68 TRP A N 1
ATOM 532 C CA . TRP A 1 68 ? 11.752 -4.501 -11.286 1.00 84.38 68 TRP A CA 1
ATOM 533 C C . TRP A 1 68 ? 10.246 -4.302 -11.143 1.00 84.38 68 TRP A C 1
ATOM 535 O O . TRP A 1 68 ? 9.491 -4.461 -12.109 1.00 84.38 68 TRP A O 1
ATOM 545 N N . VAL A 1 69 ? 9.812 -3.932 -9.938 1.00 89.75 69 VAL A N 1
ATOM 546 C CA . VAL A 1 69 ? 8.407 -3.668 -9.622 1.00 89.75 69 VAL A CA 1
ATOM 547 C C . VAL A 1 69 ? 8.188 -2.179 -9.444 1.00 89.75 69 VAL A C 1
ATOM 549 O O . VAL A 1 69 ? 8.925 -1.508 -8.728 1.00 89.75 69 VAL A O 1
ATOM 552 N N . GLU A 1 70 ? 7.136 -1.685 -10.073 1.00 91.31 70 GLU A N 1
ATOM 553 C CA . GLU A 1 70 ? 6.658 -0.324 -9.934 1.00 91.31 70 GLU A CA 1
ATOM 554 C C . GLU A 1 70 ? 5.246 -0.358 -9.342 1.00 91.31 70 GLU A C 1
ATOM 556 O O . GLU A 1 70 ? 4.369 -1.051 -9.863 1.00 91.31 70 GLU A O 1
ATOM 561 N N . LEU A 1 71 ? 5.035 0.340 -8.225 1.00 92.94 71 LEU A N 1
ATOM 562 C CA . LEU A 1 71 ? 3.734 0.426 -7.562 1.00 92.94 71 LEU A CA 1
ATOM 563 C C . LEU A 1 71 ? 2.997 1.680 -8.022 1.00 92.94 71 LEU A C 1
ATOM 565 O O . LEU A 1 71 ? 3.589 2.753 -8.125 1.00 92.94 71 LEU A O 1
ATOM 569 N N . GLY A 1 72 ? 1.698 1.547 -8.264 1.00 92.25 72 GLY A N 1
ATOM 570 C CA . GLY A 1 72 ? 0.855 2.629 -8.746 1.00 92.25 72 GLY A CA 1
ATOM 571 C C . GLY A 1 72 ? -0.567 2.578 -8.207 1.00 92.25 72 GLY A C 1
ATOM 572 O O . GLY A 1 72 ? -1.064 1.532 -7.794 1.00 92.25 72 GLY A O 1
ATOM 573 N N . GLY A 1 73 ? -1.243 3.719 -8.279 1.00 92.19 73 GLY A N 1
ATOM 574 C CA . GLY A 1 73 ? -2.656 3.847 -7.939 1.00 92.19 73 GLY A CA 1
ATOM 575 C C . GLY A 1 73 ? -2.903 4.355 -6.521 1.00 92.19 73 GLY A C 1
ATOM 576 O O . GLY A 1 73 ? -1.984 4.567 -5.730 1.00 92.19 73 GLY A O 1
ATOM 577 N N . LYS A 1 74 ? -4.179 4.599 -6.223 1.00 93.81 74 LYS A N 1
ATOM 578 C CA . LYS A 1 74 ? -4.642 5.095 -4.927 1.00 93.81 74 LYS A CA 1
ATOM 579 C C . LYS A 1 74 ? -5.068 3.923 -4.050 1.00 93.81 74 LYS A C 1
ATOM 581 O O . LYS A 1 74 ? -5.854 3.086 -4.480 1.00 93.81 74 LYS A O 1
ATOM 586 N N . VAL A 1 75 ? -4.577 3.918 -2.820 1.00 95.81 75 VAL A N 1
ATOM 587 C CA . VAL A 1 75 ? -4.929 2.977 -1.762 1.00 95.81 75 VAL A CA 1
ATOM 588 C C . VAL A 1 75 ? -5.665 3.730 -0.666 1.00 95.81 75 VAL A C 1
ATOM 590 O O . VAL A 1 75 ? -5.190 4.764 -0.195 1.00 95.81 75 VAL A O 1
ATOM 593 N N . SER A 1 76 ? -6.813 3.204 -0.254 1.00 95.75 76 SER A N 1
ATOM 594 C CA . SER A 1 76 ? -7.554 3.683 0.914 1.00 95.75 76 SER A CA 1
ATOM 595 C C . SER A 1 76 ? -7.490 2.637 2.018 1.00 95.75 76 SER A C 1
ATOM 597 O O . SER A 1 76 ? -7.574 1.446 1.729 1.00 95.75 76 SER A O 1
ATOM 599 N N . ILE A 1 77 ? -7.283 3.096 3.251 1.00 97.56 77 ILE A N 1
ATOM 600 C CA . ILE A 1 77 ? -7.200 2.281 4.464 1.00 97.56 77 ILE A CA 1
ATOM 601 C C . ILE A 1 77 ? -8.269 2.790 5.415 1.00 97.56 77 ILE A C 1
ATOM 603 O O . ILE A 1 77 ? -8.283 3.980 5.728 1.00 97.56 77 ILE A O 1
ATOM 607 N N . ASN A 1 78 ? -9.146 1.903 5.871 1.00 98.00 78 ASN A N 1
ATOM 608 C CA . ASN A 1 78 ? -10.331 2.281 6.627 1.00 98.00 78 ASN A CA 1
ATOM 609 C C . ASN A 1 78 ? -10.545 1.323 7.801 1.00 98.00 78 ASN A C 1
ATOM 611 O O . ASN A 1 78 ? -10.566 0.110 7.604 1.00 98.00 78 ASN A O 1
ATOM 615 N N . CYS A 1 79 ? -10.764 1.873 8.995 1.00 97.56 79 CYS A N 1
ATOM 616 C CA . CYS A 1 79 ? -11.246 1.137 10.161 1.00 97.56 79 CYS A CA 1
ATOM 617 C C . CYS A 1 79 ? -12.693 1.536 10.455 1.00 97.56 79 CYS A C 1
ATOM 619 O O . CYS A 1 79 ? -12.976 2.696 10.753 1.00 97.56 79 CYS A O 1
ATOM 621 N N . ALA A 1 80 ? -13.620 0.579 10.386 1.00 96.56 80 ALA A N 1
ATOM 622 C CA . ALA A 1 80 ? -15.036 0.845 10.650 1.00 96.56 80 ALA A CA 1
ATOM 623 C C . ALA A 1 80 ? -15.318 1.136 12.135 1.00 96.56 80 ALA A C 1
ATOM 625 O O . ALA A 1 80 ? -16.242 1.883 12.447 1.00 96.56 80 ALA A O 1
ATOM 626 N N . LYS A 1 81 ? -14.515 0.565 13.043 1.00 97.06 81 LYS A N 1
ATOM 627 C CA . LYS A 1 81 ? -14.701 0.674 14.495 1.00 97.06 81 LYS A CA 1
ATOM 628 C C . LYS A 1 81 ? -14.378 2.071 15.022 1.00 97.06 81 LYS A C 1
ATOM 630 O O . LYS A 1 81 ? -15.208 2.674 15.694 1.00 97.06 81 LYS A O 1
ATOM 635 N N . SER A 1 82 ? -13.185 2.582 14.723 1.00 96.56 82 SER A N 1
ATOM 636 C CA . SER A 1 82 ? -12.737 3.909 15.171 1.00 96.56 82 SER A CA 1
ATOM 637 C C . SER A 1 82 ? -13.019 5.021 14.165 1.00 96.56 82 SER A C 1
ATOM 639 O O . SER A 1 82 ? -12.899 6.198 14.498 1.00 96.56 82 SER A O 1
ATOM 641 N N . GLY A 1 83 ? -13.393 4.678 12.929 1.00 96.75 83 GLY A N 1
ATOM 642 C CA . GLY A 1 83 ? -13.585 5.646 11.849 1.00 96.75 83 GLY A CA 1
ATOM 643 C C . GLY A 1 83 ? -12.275 6.191 11.275 1.00 96.75 83 GLY A C 1
ATOM 644 O O . GLY A 1 83 ? -12.309 7.093 10.435 1.00 96.75 83 GLY A O 1
ATOM 645 N N . TYR A 1 84 ? -11.120 5.665 11.696 1.00 97.62 84 TYR A N 1
ATOM 646 C CA . TYR A 1 84 ? -9.836 6.078 11.145 1.00 97.62 84 TYR A CA 1
ATOM 647 C C . TYR A 1 84 ? -9.743 5.746 9.662 1.00 97.62 84 TYR A C 1
ATOM 649 O O . TYR A 1 84 ? -10.121 4.667 9.199 1.00 97.62 84 TYR A O 1
ATOM 657 N N . SER A 1 85 ? -9.230 6.714 8.912 1.00 96.94 85 SER A N 1
ATOM 658 C CA . SER A 1 85 ? -9.119 6.636 7.468 1.00 96.94 85 SER A CA 1
ATOM 659 C C . SER A 1 85 ? -7.827 7.291 7.018 1.00 96.94 85 SER A C 1
ATOM 661 O O . SER A 1 85 ? -7.480 8.386 7.464 1.00 96.94 85 SER A O 1
ATOM 663 N N . ALA A 1 86 ? -7.122 6.619 6.119 1.00 96.69 86 ALA A N 1
ATOM 664 C CA . ALA A 1 86 ? -5.934 7.139 5.469 1.00 96.69 86 ALA A CA 1
ATOM 665 C C . ALA A 1 86 ? -5.990 6.845 3.970 1.00 96.69 86 ALA A C 1
ATOM 667 O O . ALA A 1 86 ? -6.630 5.902 3.505 1.00 96.69 86 ALA A O 1
ATOM 668 N N . THR A 1 87 ? -5.316 7.678 3.186 1.00 96.75 87 THR A N 1
ATOM 669 C CA . THR A 1 87 ? -5.190 7.490 1.742 1.00 96.75 87 THR A CA 1
ATOM 670 C C . THR A 1 87 ? -3.739 7.666 1.336 1.00 96.75 87 THR A C 1
ATOM 672 O O . THR A 1 87 ? -3.114 8.665 1.686 1.00 96.75 87 THR A O 1
ATOM 675 N N . VAL A 1 88 ? -3.227 6.721 0.552 1.00 96.00 88 VAL A N 1
ATOM 676 C CA . VAL A 1 88 ? -1.873 6.744 -0.008 1.00 96.00 88 VAL A CA 1
ATOM 677 C C . VAL A 1 88 ? -1.977 6.675 -1.525 1.00 96.00 88 VAL A C 1
ATOM 679 O O . VAL A 1 88 ? -2.718 5.856 -2.062 1.00 96.00 88 VAL A O 1
ATOM 682 N N . THR A 1 89 ? -1.249 7.535 -2.233 1.00 95.12 89 THR A N 1
ATOM 683 C CA . THR A 1 89 ? -1.186 7.497 -3.701 1.00 95.12 89 THR A CA 1
ATOM 684 C C . THR A 1 89 ? 0.216 7.101 -4.132 1.00 95.12 89 THR A C 1
ATOM 686 O O . THR A 1 89 ? 1.186 7.783 -3.811 1.00 95.12 89 THR A O 1
ATOM 689 N N . PHE A 1 90 ? 0.312 5.997 -4.864 1.00 93.12 90 PHE A N 1
ATOM 690 C CA . PHE A 1 90 ? 1.547 5.524 -5.469 1.00 93.12 90 PHE A CA 1
ATOM 691 C C . PHE A 1 90 ? 1.634 6.081 -6.887 1.00 93.12 90 PHE A C 1
ATOM 693 O O . PHE A 1 90 ? 0.763 5.836 -7.728 1.00 93.12 90 PHE A O 1
ATOM 700 N N . HIS A 1 91 ? 2.678 6.860 -7.140 1.00 88.50 91 HIS A N 1
ATOM 701 C CA . HIS A 1 91 ? 2.935 7.433 -8.451 1.00 88.50 91 HIS A CA 1
ATOM 702 C C . HIS A 1 91 ? 3.866 6.519 -9.236 1.00 88.50 91 HIS A C 1
ATOM 704 O O . HIS A 1 91 ? 4.964 6.207 -8.781 1.00 88.50 91 HIS A O 1
ATOM 710 N N . THR A 1 92 ? 3.442 6.145 -10.439 1.00 86.31 92 THR A N 1
ATOM 711 C CA . THR A 1 92 ? 4.330 5.533 -11.422 1.00 86.31 92 THR A CA 1
ATOM 712 C C . THR A 1 92 ? 5.004 6.630 -12.232 1.00 86.31 92 THR A C 1
ATOM 714 O O . THR A 1 92 ? 4.433 7.699 -12.480 1.00 86.31 92 THR A O 1
ATOM 717 N N . LYS A 1 93 ? 6.215 6.360 -12.700 1.00 79.06 93 LYS A N 1
ATOM 718 C CA . LYS A 1 93 ? 6.823 7.112 -13.781 1.00 79.06 93 LYS A CA 1
ATOM 719 C C . LYS A 1 93 ? 5.858 7.084 -14.975 1.00 79.06 93 LYS A C 1
ATOM 721 O O . LYS A 1 93 ? 5.360 6.015 -15.338 1.00 79.06 93 LYS A O 1
ATOM 726 N N . PRO A 1 94 ? 5.554 8.238 -15.587 1.00 66.38 94 PRO A N 1
ATOM 727 C CA . PRO A 1 94 ? 4.738 8.255 -16.787 1.00 66.38 94 PRO A CA 1
ATOM 728 C C . PRO A 1 94 ? 5.404 7.407 -17.876 1.00 66.38 94 PRO A C 1
ATOM 730 O O . PRO A 1 94 ? 6.621 7.458 -18.052 1.00 66.38 94 PRO A O 1
ATOM 733 N N . PHE A 1 95 ? 4.589 6.650 -18.613 1.00 56.53 95 PHE A N 1
ATOM 734 C CA . PHE A 1 95 ? 5.029 5.780 -19.712 1.00 56.53 95 PHE A CA 1
ATOM 735 C C . PHE A 1 95 ? 5.724 6.527 -20.856 1.00 56.53 95 PHE A C 1
ATOM 737 O O . PHE A 1 95 ? 6.350 5.897 -21.695 1.00 56.53 95 PHE A O 1
ATOM 744 N N . TYR A 1 96 ? 5.601 7.854 -20.901 1.00 56.19 96 TYR A N 1
ATOM 745 C CA . TYR A 1 96 ? 6.267 8.709 -21.870 1.00 56.19 96 TYR A CA 1
ATOM 746 C C . TYR A 1 96 ? 7.071 9.777 -21.130 1.00 56.19 96 TYR A C 1
ATOM 748 O O . TYR A 1 96 ? 6.524 10.622 -20.419 1.00 56.19 96 TYR A O 1
ATOM 756 N N . GLY A 1 97 ? 8.393 9.723 -21.284 1.00 62.84 97 GLY A N 1
ATOM 757 C CA . GLY A 1 97 ? 9.310 10.740 -20.789 1.00 62.84 97 GLY A CA 1
ATOM 758 C C . GLY A 1 97 ? 9.495 11.857 -21.811 1.00 62.84 97 GLY A C 1
ATOM 759 O O . GLY A 1 97 ? 10.252 11.702 -22.762 1.00 62.84 97 GLY A O 1
ATOM 760 N N . GLY A 1 98 ? 8.866 13.005 -21.580 1.00 47.94 98 GLY A N 1
ATOM 761 C CA . GLY A 1 98 ? 9.171 14.241 -22.295 1.00 47.94 98 GLY A CA 1
ATOM 762 C C . GLY A 1 98 ? 8.652 15.439 -21.514 1.00 47.94 98 GLY A C 1
ATOM 763 O O . GLY A 1 98 ? 7.458 15.530 -21.249 1.00 47.94 98 GLY A O 1
ATOM 764 N N . LYS A 1 99 ? 9.539 16.362 -21.123 1.00 50.91 99 LYS A N 1
ATOM 765 C CA . LYS A 1 99 ? 9.111 17.699 -20.698 1.00 50.91 99 LYS A CA 1
ATOM 766 C C . LYS A 1 99 ? 8.299 18.292 -21.848 1.00 50.91 99 LYS A C 1
ATOM 768 O O . LYS A 1 99 ? 8.841 18.450 -22.939 1.00 50.91 99 LYS A O 1
ATOM 773 N N . VAL A 1 100 ? 7.052 18.681 -21.605 1.00 50.31 100 VAL A N 1
ATOM 774 C CA . VAL A 1 100 ? 6.475 19.756 -22.413 1.00 50.31 100 VAL A CA 1
ATOM 775 C C . VAL A 1 100 ? 7.283 20.992 -22.033 1.00 50.31 100 VAL A C 1
ATOM 777 O O . VAL A 1 100 ? 7.153 21.501 -20.923 1.00 50.31 100 VAL A O 1
ATOM 780 N N . HIS A 1 101 ? 8.211 21.401 -22.900 1.00 53.12 101 HIS A N 1
ATOM 781 C CA . HIS A 1 101 ? 8.785 22.738 -22.826 1.00 53.12 101 HIS A CA 1
ATOM 782 C C . HIS A 1 101 ? 7.623 23.736 -22.775 1.00 53.12 101 HIS A C 1
ATOM 784 O O . HIS A 1 101 ? 6.775 23.742 -23.669 1.00 53.12 101 HIS A O 1
ATOM 790 N N . ARG A 1 102 ? 7.601 24.573 -21.743 1.00 49.12 102 ARG A N 1
ATOM 791 C CA . ARG A 1 102 ? 6.981 25.886 -21.808 1.00 49.12 102 ARG A CA 1
ATOM 792 C C . ARG A 1 102 ? 7.972 26.898 -21.271 1.00 49.12 102 ARG A C 1
ATOM 794 O O . ARG A 1 102 ? 8.597 26.576 -20.237 1.00 49.12 102 ARG A O 1
#

Secondary structure (DSSP, 8-state):
--------------------SSPPPTTTS--EEEE-S-EEEEEEGGGTEEEEEEPPEEEEE-TTSS-EEEEEEEEEEEETTT--EEEEEEPPPPSS------

Organism: NCBI:txid586833

Nearest PDB structures (foldseek):
  7cyz-assembly1_A  TM=7.021E-01  e=3.272E+00  Homo sapiens
  7qzq-assembly2_B  TM=3.459E-01  e=9.873E+00  Homo sapiens
  4m0n-assembly1_A  TM=2.894E-01  e=7.916E+00  Parabacteroides distasonis ATCC 8503